Protein AF-A0A929Y1A7-F1 (afdb_monomer)

Solvent-accessible surface area (backbone atoms only — not comparable to full-atom values): 7509 Å² total; per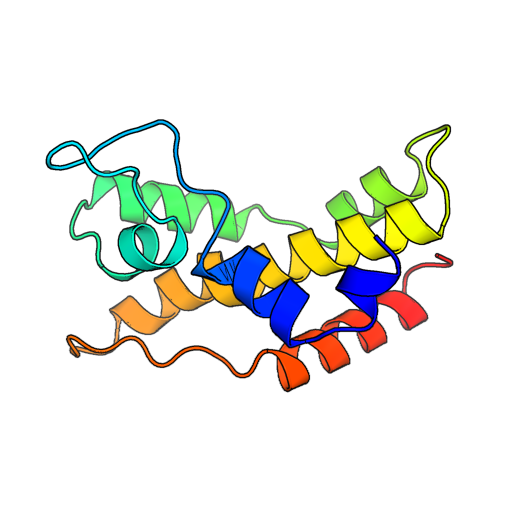-residue (Å²): 100,70,71,40,78,76,26,69,68,54,46,50,41,53,63,73,71,34,81,52,46,92,57,60,58,96,90,37,62,37,46,58,43,63,46,60,50,66,60,81,53,64,68,59,53,53,49,51,53,63,49,59,81,65,68,52,67,68,62,51,48,51,54,49,73,69,42,80,96,61,51,54,68,50,38,41,47,50,50,52,54,52,52,47,44,46,52,67,34,54,48,42,26,57,60,56,68,78,53,95,60,101,66,83,81,75,73,64,62,66,66,52,48,56,51,51,53,50,55,34,66,76,76,42,97,88

Foldseek 3Di:
DVVCLVDPVSLCCPQFVDDFAPDDDPNHTHTQQCCLQPPPPPVSLVVLVVVLVVDDLLVVLVCLQPPPPDDPVRSVVVSLSVQCCSVQGRVLSNVNVVPPDPDRDGPDSVVSSVVSVVVCVVRHPD

Radius of gyration: 15.52 Å; Cα contacts (8 Å, |Δi|>4): 112; chains: 1; bounding box: 34×31×45 Å

Mean predicted aligned error: 3.96 Å

pLDDT: mean 92.28, std 9.68, range [46.94, 98.19]

Structure (mmCIF, N/CA/C/O backbone):
data_AF-A0A929Y1A7-F1
#
_entry.id   AF-A0A929Y1A7-F1
#
loop_
_atom_site.group_PDB
_atom_site.id
_atom_site.type_symbol
_atom_site.label_atom_id
_atom_site.label_alt_id
_atom_site.label_comp_id
_atom_site.label_asym_id
_atom_site.label_entity_id
_atom_site.label_seq_id
_atom_site.pdbx_PDB_ins_code
_atom_site.Cartn_x
_atom_site.Cartn_y
_atom_site.Cartn_z
_atom_site.occupancy
_atom_site.B_iso_or_equiv
_atom_site.auth_seq_id
_atom_site.auth_comp_id
_atom_site.auth_asym_id
_atom_site.auth_atom_id
_atom_site.pdbx_PDB_model_num
ATOM 1 N N . MET A 1 1 ? 7.144 9.020 -10.684 1.00 91.94 1 MET A N 1
ATOM 2 C CA . MET A 1 1 ? 7.207 7.659 -10.092 1.00 91.94 1 MET A CA 1
ATOM 3 C C . MET A 1 1 ? 8.556 7.360 -9.444 1.00 91.94 1 MET A C 1
ATOM 5 O O . MET A 1 1 ? 8.545 6.989 -8.282 1.00 91.94 1 MET A O 1
ATOM 9 N N . LYS A 1 2 ? 9.700 7.597 -10.111 1.00 95.75 2 LYS A N 1
ATOM 10 C CA . LYS A 1 2 ? 11.045 7.399 -9.521 1.00 95.75 2 LYS A CA 1
ATOM 11 C C . LYS A 1 2 ? 11.232 8.090 -8.165 1.00 95.75 2 LYS A C 1
ATOM 13 O O . LYS A 1 2 ? 11.565 7.418 -7.205 1.00 95.75 2 LYS A O 1
ATOM 18 N N . GLN A 1 3 ? 10.920 9.387 -8.086 1.00 94.94 3 GLN A N 1
ATOM 19 C CA . GLN A 1 3 ? 10.997 10.169 -6.841 1.00 94.94 3 GLN A CA 1
ATOM 20 C C . GLN A 1 3 ? 10.160 9.579 -5.699 1.00 94.94 3 GLN A C 1
ATOM 22 O O . GLN A 1 3 ? 10.563 9.645 -4.545 1.00 94.94 3 GLN A O 1
ATOM 27 N N . VAL A 1 4 ? 9.004 8.991 -6.026 1.00 94.56 4 VAL A N 1
ATOM 28 C CA . VAL A 1 4 ? 8.124 8.363 -5.034 1.00 94.56 4 VAL A CA 1
ATOM 29 C C . VAL A 1 4 ? 8.748 7.069 -4.530 1.00 94.56 4 VAL A C 1
ATOM 31 O O . VAL A 1 4 ? 8.845 6.871 -3.331 1.00 94.56 4 VAL A O 1
ATOM 34 N N . LEU A 1 5 ? 9.227 6.215 -5.437 1.00 95.12 5 LEU A N 1
ATOM 35 C CA . LEU A 1 5 ? 9.891 4.961 -5.074 1.00 95.12 5 LEU A CA 1
ATOM 36 C C . LEU A 1 5 ? 11.185 5.173 -4.275 1.00 95.12 5 LEU A C 1
ATOM 38 O O . LEU A 1 5 ? 11.568 4.300 -3.509 1.00 95.12 5 LEU A O 1
ATOM 42 N N . SER A 1 6 ? 11.858 6.312 -4.446 1.00 94.38 6 SER A N 1
ATOM 43 C CA . SER A 1 6 ? 13.075 6.655 -3.704 1.00 94.38 6 SER A CA 1
ATOM 44 C C . SER A 1 6 ? 12.821 7.412 -2.396 1.00 94.38 6 SER A C 1
ATOM 46 O O . SER A 1 6 ? 13.783 7.780 -1.730 1.00 94.38 6 SER A O 1
ATOM 48 N N . SER A 1 7 ? 11.565 7.707 -2.046 1.00 96.69 7 SER A N 1
ATOM 49 C CA . SER A 1 7 ? 11.220 8.516 -0.875 1.00 96.69 7 SER A CA 1
ATOM 50 C C . SER A 1 7 ? 10.155 7.826 -0.034 1.00 96.69 7 SER A C 1
ATOM 52 O O . SER A 1 7 ? 8.979 7.774 -0.391 1.00 96.69 7 SER A O 1
ATOM 54 N N . GLU A 1 8 ? 10.573 7.349 1.135 1.00 94.81 8 GLU A N 1
ATOM 55 C CA . GLU A 1 8 ? 9.689 6.753 2.137 1.00 94.81 8 GLU A CA 1
ATOM 56 C C . GLU A 1 8 ? 8.554 7.711 2.519 1.00 94.81 8 GLU A C 1
ATOM 58 O O . GLU A 1 8 ? 7.389 7.331 2.463 1.00 94.81 8 GLU A O 1
ATOM 63 N N . LYS A 1 9 ? 8.864 8.995 2.732 1.00 95.75 9 LYS A N 1
ATOM 64 C CA . LYS A 1 9 ? 7.869 10.042 3.006 1.00 95.75 9 LYS A CA 1
ATOM 65 C C . LYS A 1 9 ? 6.826 10.187 1.891 1.00 95.75 9 LYS A C 1
ATOM 67 O O . LYS A 1 9 ? 5.643 10.392 2.159 1.00 95.75 9 LYS A O 1
ATOM 72 N N . GLU A 1 10 ? 7.235 10.084 0.626 1.00 97.31 10 GLU A N 1
ATOM 73 C CA . GLU A 1 10 ? 6.302 10.161 -0.507 1.00 97.31 10 GLU A CA 1
ATOM 74 C C . GLU A 1 10 ? 5.393 8.928 -0.606 1.00 97.31 10 GLU A C 1
ATOM 76 O O . GLU A 1 10 ? 4.249 9.045 -1.064 1.00 97.31 10 GLU A O 1
ATOM 81 N N . LEU A 1 11 ? 5.882 7.758 -0.188 1.00 96.94 11 LEU A N 1
ATOM 82 C CA . LEU A 1 11 ? 5.080 6.542 -0.066 1.00 96.94 11 LEU A CA 1
ATOM 83 C C . LEU A 1 11 ? 4.125 6.632 1.128 1.00 96.94 11 LEU A C 1
ATOM 85 O O . LEU A 1 11 ? 2.935 6.383 0.952 1.00 96.94 11 LEU A O 1
ATOM 89 N N . GLU A 1 12 ? 4.595 7.076 2.296 1.00 95.88 12 GLU A N 1
ATOM 90 C CA . GLU A 1 12 ? 3.767 7.287 3.491 1.00 95.88 12 GLU A CA 1
ATOM 91 C C . GLU A 1 12 ? 2.612 8.251 3.215 1.00 95.88 12 GLU A C 1
ATOM 93 O O . GLU A 1 12 ? 1.456 7.945 3.514 1.00 95.88 12 GLU A O 1
ATOM 98 N N . ASN A 1 13 ? 2.893 9.383 2.563 1.00 96.50 13 ASN A N 1
ATOM 99 C CA . ASN A 1 13 ? 1.862 10.334 2.154 1.00 96.50 13 ASN A CA 1
ATOM 100 C C . ASN A 1 13 ? 0.800 9.672 1.259 1.00 96.50 13 ASN A C 1
ATOM 102 O O . ASN A 1 13 ? -0.391 9.948 1.407 1.00 96.50 13 ASN A O 1
ATOM 106 N N . ARG A 1 14 ? 1.208 8.758 0.370 1.00 96.00 14 ARG A N 1
ATOM 107 C CA . ARG A 1 14 ? 0.301 8.030 -0.535 1.00 96.00 14 ARG A CA 1
ATOM 108 C C . ARG A 1 14 ? -0.507 6.912 0.129 1.00 96.00 14 ARG A C 1
ATOM 110 O O . ARG A 1 14 ? -1.468 6.418 -0.474 1.00 96.00 14 ARG A O 1
ATOM 117 N N . MET A 1 15 ? -0.088 6.472 1.314 1.00 95.75 15 MET A N 1
ATOM 118 C CA . MET A 1 15 ? -0.816 5.495 2.124 1.00 95.75 15 MET A CA 1
ATOM 119 C C . MET A 1 15 ? -1.788 6.185 3.081 1.00 95.75 15 MET A C 1
ATOM 121 O O . MET A 1 15 ? -2.921 5.734 3.231 1.00 95.75 15 MET A O 1
ATOM 125 N N . TYR A 1 16 ? -1.361 7.288 3.702 1.00 95.31 16 TYR A N 1
ATOM 126 C CA . TYR A 1 16 ? -2.044 7.839 4.873 1.00 95.31 16 TYR A CA 1
ATOM 127 C C . TYR A 1 16 ? -2.610 9.250 4.693 1.00 95.31 16 TYR A C 1
ATOM 129 O O . TYR A 1 16 ? -3.462 9.644 5.482 1.00 95.31 16 TYR A O 1
ATOM 137 N N . VAL A 1 17 ? -2.180 10.016 3.686 1.00 94.88 17 VAL A N 1
ATOM 138 C CA . VAL A 1 17 ? -2.624 11.411 3.484 1.00 94.88 17 VAL A CA 1
ATOM 139 C C . VAL A 1 17 ? -3.525 11.542 2.255 1.00 94.88 17 VAL A C 1
ATOM 141 O O . VAL A 1 17 ? -4.577 12.181 2.324 1.00 94.88 17 VAL A O 1
ATOM 144 N N . PHE A 1 18 ? -3.140 10.932 1.132 1.00 95.69 18 PHE A N 1
ATOM 145 C CA . PHE A 1 18 ? -3.907 10.940 -0.115 1.00 95.69 18 PHE A CA 1
ATOM 146 C C . PHE A 1 18 ? -3.668 9.656 -0.928 1.00 95.69 18 PHE A C 1
ATOM 148 O O . PHE A 1 18 ? -2.622 9.042 -0.784 1.00 95.69 18 PHE A O 1
ATOM 155 N N . PRO A 1 19 ? -4.564 9.248 -1.843 1.00 96.19 19 PRO A N 1
ATOM 156 C CA . PRO A 1 19 ? -5.857 9.843 -2.151 1.00 96.19 19 PRO A CA 1
ATOM 157 C C . PRO A 1 19 ? -6.872 9.610 -1.029 1.00 96.19 19 PRO A C 1
ATOM 159 O O . PRO A 1 19 ? -6.799 8.625 -0.305 1.00 96.19 19 PRO A O 1
ATOM 162 N N . ASN A 1 20 ? -7.851 10.505 -0.943 1.00 96.19 20 ASN A N 1
ATOM 163 C CA . ASN A 1 20 ? -9.039 10.328 -0.110 1.00 96.19 20 ASN A CA 1
ATOM 164 C C . ASN A 1 20 ? -10.225 9.934 -0.997 1.00 96.19 20 ASN A C 1
ATOM 166 O O . ASN A 1 20 ? -10.221 10.210 -2.202 1.00 96.19 20 ASN A O 1
ATOM 170 N N . ALA A 1 21 ? -11.241 9.306 -0.413 1.00 94.56 21 ALA A N 1
ATOM 171 C CA . ALA A 1 21 ? -12.460 8.970 -1.128 1.00 94.56 21 ALA A CA 1
ATOM 172 C C . ALA A 1 21 ? -13.161 10.236 -1.647 1.00 94.56 21 ALA A C 1
ATOM 174 O O . ALA A 1 21 ? -13.072 11.318 -1.060 1.00 94.56 21 ALA A O 1
ATOM 175 N N . ALA A 1 22 ? -13.895 10.095 -2.752 1.00 93.81 22 ALA A N 1
ATOM 176 C CA . ALA A 1 22 ? -14.800 11.147 -3.215 1.00 93.81 22 ALA A CA 1
ATOM 177 C C . ALA A 1 22 ? -15.988 11.337 -2.250 1.00 93.81 22 ALA A C 1
ATOM 179 O O . ALA A 1 22 ? -16.530 12.437 -2.149 1.00 93.81 22 ALA A O 1
ATOM 180 N N . ILE A 1 23 ? -16.348 10.274 -1.521 1.00 92.62 23 ILE A N 1
ATOM 181 C CA . ILE A 1 23 ? -17.377 10.270 -0.480 1.00 92.62 23 ILE A CA 1
ATOM 182 C C . ILE A 1 23 ? -16.926 11.153 0.686 1.00 92.62 23 ILE A C 1
ATOM 184 O O . ILE A 1 23 ? -15.752 11.148 1.077 1.00 92.62 23 ILE A O 1
ATOM 188 N N . LYS A 1 24 ? -17.877 11.905 1.241 1.00 92.06 24 LYS A N 1
ATOM 189 C CA . LYS A 1 24 ? -17.657 12.790 2.379 1.00 92.06 24 LYS A CA 1
ATOM 190 C C . LYS A 1 24 ? -18.449 12.338 3.598 1.00 92.06 24 LYS A C 1
ATOM 192 O O . LYS A 1 24 ? -19.581 11.886 3.468 1.00 92.06 24 LYS A O 1
ATOM 197 N N . GLU A 1 25 ? -17.875 12.575 4.767 1.00 87.75 25 GLU A N 1
ATOM 198 C CA . GLU A 1 25 ? -18.538 12.504 6.067 1.00 87.75 25 GLU A CA 1
ATOM 199 C C . GLU A 1 25 ? -18.318 13.853 6.764 1.00 87.75 25 GLU A C 1
ATOM 201 O O . GLU A 1 25 ? -17.198 14.366 6.782 1.00 87.75 25 GLU A O 1
ATOM 206 N N . GLY A 1 26 ? -19.388 14.510 7.226 1.00 88.75 26 GLY A N 1
ATOM 207 C CA . GLY A 1 26 ? -19.281 15.857 7.811 1.00 88.75 26 GLY A CA 1
ATOM 208 C C . GLY A 1 26 ? -18.633 16.893 6.876 1.00 88.75 26 GLY A C 1
ATOM 209 O O . GLY A 1 26 ? -17.843 17.723 7.311 1.00 88.75 26 GLY A O 1
ATOM 210 N N . ASN A 1 27 ? -18.911 16.809 5.567 1.00 90.56 27 ASN A N 1
ATOM 211 C CA . ASN A 1 27 ? -18.318 17.634 4.500 1.00 90.56 27 ASN A CA 1
ATOM 212 C C . ASN A 1 27 ? -16.788 17.483 4.298 1.00 90.56 27 ASN A C 1
ATOM 214 O O . ASN A 1 27 ? -16.208 18.157 3.442 1.00 90.56 27 ASN A O 1
ATOM 218 N N . LYS A 1 28 ? -16.135 16.543 4.992 1.00 91.94 28 LYS A N 1
ATOM 219 C CA . LYS A 1 28 ? -14.722 16.187 4.804 1.00 91.94 28 LYS A CA 1
ATOM 220 C C . LYS A 1 28 ? -14.611 14.907 3.976 1.00 91.94 28 LYS A C 1
ATOM 222 O O . LYS A 1 28 ? -15.362 13.961 4.193 1.00 91.94 28 LYS A O 1
ATOM 227 N N . LYS A 1 29 ? -13.683 14.865 3.013 1.00 94.81 29 LYS A N 1
ATOM 228 C CA . LYS A 1 29 ? -13.396 13.634 2.252 1.00 94.81 29 LYS A CA 1
ATOM 229 C C . LYS A 1 29 ? -12.881 12.546 3.191 1.00 94.81 29 LYS A C 1
ATOM 231 O O . LYS A 1 29 ? -12.020 12.821 4.025 1.00 94.81 29 LYS A O 1
ATOM 236 N N . ILE A 1 30 ? -13.372 11.325 3.013 1.00 95.69 30 ILE A N 1
ATOM 237 C CA . ILE A 1 30 ? -12.996 10.189 3.857 1.00 95.69 30 ILE A CA 1
ATOM 238 C C . ILE A 1 30 ? -11.557 9.750 3.548 1.00 95.69 30 ILE A C 1
ATOM 240 O O . ILE A 1 30 ? -11.218 9.482 2.394 1.00 95.69 30 ILE A O 1
ATOM 244 N N . ASN A 1 31 ? -10.718 9.641 4.579 1.00 95.88 31 ASN A N 1
ATOM 245 C CA . ASN A 1 31 ? -9.404 9.012 4.474 1.00 95.88 31 ASN A CA 1
ATOM 246 C C . ASN A 1 31 ? -9.544 7.486 4.544 1.00 95.88 31 ASN A C 1
ATOM 248 O O . ASN A 1 31 ? -10.165 6.966 5.470 1.00 95.88 31 ASN A O 1
ATOM 252 N N . TYR A 1 32 ? 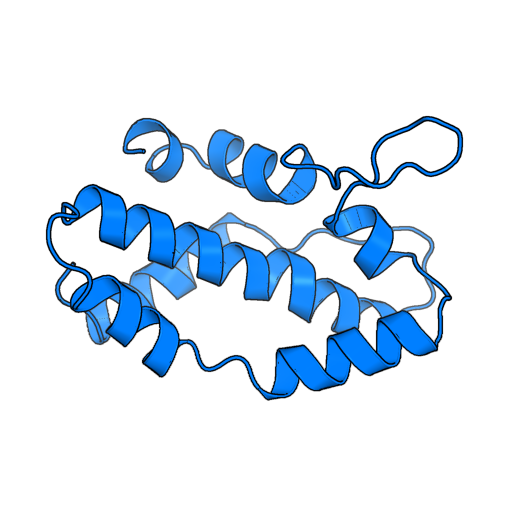-8.980 6.762 3.571 1.00 95.62 32 TYR A N 1
ATOM 253 C CA . TYR A 1 32 ? -9.177 5.312 3.473 1.00 95.62 32 TYR A CA 1
ATOM 254 C C . TYR A 1 32 ? -8.622 4.547 4.676 1.00 95.62 32 TYR A C 1
ATOM 256 O O . TYR A 1 32 ? -9.309 3.669 5.190 1.00 95.62 32 TYR A O 1
ATOM 264 N N . PHE A 1 33 ? -7.408 4.875 5.124 1.00 94.19 33 PHE A N 1
ATOM 265 C CA . PHE A 1 33 ? -6.770 4.184 6.244 1.00 94.19 33 PHE A CA 1
ATOM 266 C C . PHE A 1 33 ? -7.531 4.410 7.548 1.00 94.19 33 PHE A C 1
ATOM 268 O O . PHE A 1 33 ? -7.889 3.448 8.226 1.00 94.19 33 PHE A O 1
ATOM 275 N N . GLU A 1 34 ? -7.829 5.670 7.865 1.00 92.50 34 GLU A N 1
ATOM 276 C CA . GLU A 1 34 ? -8.560 6.041 9.076 1.00 92.50 34 GLU A CA 1
ATOM 277 C C . GLU A 1 34 ? -9.951 5.396 9.100 1.00 92.50 34 GLU A C 1
ATOM 279 O O . GLU A 1 34 ? -10.311 4.718 10.060 1.00 92.50 34 GLU A O 1
ATOM 284 N N . PHE A 1 35 ? -10.709 5.519 8.008 1.00 94.06 35 PHE A N 1
ATOM 285 C CA . PHE A 1 35 ? -12.062 4.977 7.933 1.00 94.06 35 PHE A CA 1
ATOM 286 C C . PHE A 1 35 ? -12.090 3.456 8.015 1.00 94.06 35 PHE A C 1
ATOM 288 O O . PHE A 1 35 ? -12.845 2.902 8.813 1.00 94.06 35 PHE A O 1
ATOM 295 N N . LEU A 1 36 ? -11.277 2.765 7.210 1.00 94.44 36 LEU A N 1
ATOM 296 C CA . LEU A 1 36 ? -11.265 1.303 7.212 1.00 94.44 36 LEU A CA 1
ATOM 297 C C . LEU A 1 36 ? -10.766 0.742 8.535 1.00 94.44 36 LEU A C 1
ATOM 299 O O . LEU A 1 36 ? -11.200 -0.344 8.898 1.00 94.44 36 LEU A O 1
ATOM 303 N N . SER A 1 37 ? -9.925 1.461 9.271 1.00 91.94 37 SER A N 1
ATOM 304 C CA . SER A 1 37 ? -9.437 1.006 10.572 1.00 91.94 37 SER A CA 1
ATOM 305 C C . SER A 1 37 ? -10.415 1.314 11.715 1.00 91.94 37 SER A C 1
ATOM 307 O O . SER A 1 37 ? -10.571 0.499 12.619 1.00 91.94 37 SER A O 1
ATOM 309 N N . LEU A 1 38 ? -11.129 2.447 11.671 1.00 91.25 38 LEU A N 1
ATOM 310 C CA . LEU A 1 38 ? -12.010 2.897 12.763 1.00 91.25 38 LEU A CA 1
ATOM 311 C C . LEU A 1 38 ? -13.492 2.552 12.574 1.00 91.25 38 LEU A C 1
ATOM 313 O O . LEU A 1 38 ? -14.266 2.611 13.534 1.00 91.25 38 LEU A O 1
ATOM 317 N N . THR A 1 39 ? -13.928 2.210 11.358 1.00 91.38 39 THR A N 1
ATOM 318 C CA . THR A 1 39 ? -15.357 2.014 11.085 1.00 91.38 39 THR A CA 1
ATOM 319 C C . THR A 1 39 ? -15.949 0.885 11.927 1.00 91.38 39 THR A C 1
ATOM 321 O O . THR A 1 39 ? -15.395 -0.215 12.012 1.00 91.38 39 THR A O 1
ATOM 324 N N . LYS A 1 40 ? -17.120 1.151 12.517 1.00 91.50 40 LYS A N 1
ATOM 325 C CA . LYS A 1 40 ? -17.966 0.169 13.218 1.00 91.50 40 LYS A CA 1
ATOM 326 C C . LYS A 1 40 ? -19.044 -0.428 12.307 1.00 91.50 40 LYS A C 1
ATOM 328 O O . LYS A 1 40 ? -19.856 -1.237 12.756 1.00 91.50 40 LYS A O 1
ATOM 333 N N . ASN A 1 41 ? -19.077 -0.028 11.033 1.00 93.44 41 ASN A N 1
ATOM 334 C CA . ASN A 1 41 ? -20.056 -0.520 10.073 1.00 93.44 41 ASN A CA 1
ATOM 335 C C . ASN A 1 41 ? -19.787 -2.001 9.764 1.00 93.44 41 ASN A C 1
ATOM 337 O O . ASN A 1 41 ? -18.888 -2.338 8.996 1.00 93.44 41 ASN A O 1
ATOM 341 N N . ARG A 1 42 ? -20.603 -2.890 10.341 1.00 95.00 42 ARG A N 1
ATOM 342 C CA . ARG A 1 42 ? -20.458 -4.349 10.206 1.00 95.00 42 ARG A CA 1
ATOM 343 C C . ARG A 1 42 ? -20.508 -4.829 8.755 1.00 95.00 42 ARG A C 1
ATOM 345 O O . ARG A 1 42 ? -19.798 -5.770 8.415 1.00 95.00 42 ARG A O 1
ATOM 352 N N . VAL A 1 43 ? -21.290 -4.171 7.898 1.00 97.25 43 VAL A N 1
ATOM 353 C CA . VAL A 1 43 ? -21.374 -4.505 6.467 1.00 97.25 43 VAL A CA 1
ATOM 354 C C . VAL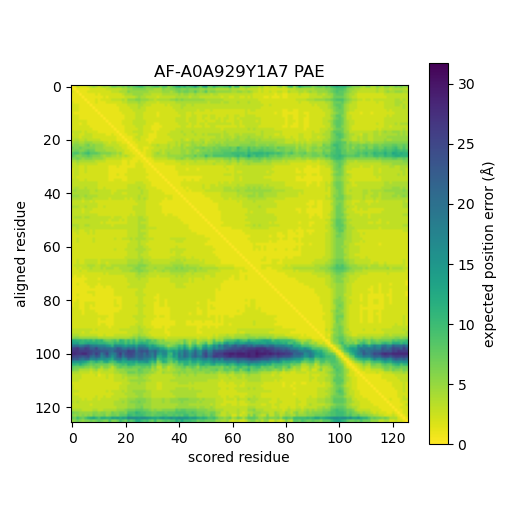 A 1 43 ? -20.060 -4.166 5.764 1.00 97.25 43 VAL A C 1
ATOM 356 O O . VAL A 1 43 ? -19.548 -4.980 4.998 1.00 97.25 43 VAL A O 1
ATOM 359 N N . CYS A 1 44 ? -19.474 -3.005 6.069 1.00 95.81 44 CYS A N 1
ATOM 360 C CA . CYS A 1 44 ? -18.168 -2.609 5.542 1.00 95.81 44 CYS A CA 1
ATOM 361 C C . CYS A 1 44 ? -17.063 -3.574 5.997 1.00 95.81 44 CYS A C 1
ATOM 363 O O . CYS A 1 44 ? -16.284 -4.038 5.171 1.00 95.81 44 CYS A O 1
ATOM 365 N N . ILE A 1 45 ? -17.053 -3.953 7.278 1.00 95.50 45 ILE A N 1
ATOM 366 C CA . ILE A 1 45 ? -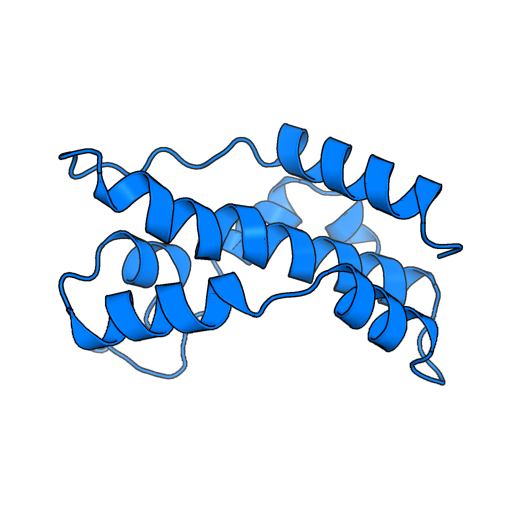16.085 -4.909 7.840 1.00 95.50 45 ILE A CA 1
ATOM 367 C C . ILE A 1 45 ? -16.200 -6.277 7.157 1.00 95.50 45 ILE A C 1
ATOM 369 O O . ILE A 1 45 ? -15.199 -6.852 6.732 1.00 95.50 45 ILE A O 1
ATOM 373 N N . ALA A 1 46 ? -17.422 -6.793 7.006 1.00 96.69 46 ALA A N 1
ATOM 374 C CA . ALA A 1 46 ? -17.659 -8.068 6.336 1.00 96.69 46 ALA A CA 1
ATOM 375 C C . ALA A 1 46 ? -17.248 -8.025 4.854 1.00 96.69 46 ALA A C 1
ATOM 377 O O . ALA A 1 46 ? -16.708 -9.000 4.328 1.00 96.69 46 ALA A O 1
ATOM 378 N N . ALA A 1 47 ? -17.477 -6.896 4.176 1.00 97.81 47 ALA A N 1
ATOM 379 C CA . ALA A 1 47 ? -17.022 -6.692 2.806 1.00 97.81 47 ALA A CA 1
ATOM 380 C C . ALA A 1 47 ? -15.491 -6.637 2.713 1.00 97.81 47 ALA A C 1
ATOM 382 O O . ALA A 1 47 ? -14.928 -7.284 1.834 1.00 97.81 47 ALA A O 1
ATOM 383 N N . LEU A 1 48 ? -14.827 -5.929 3.632 1.00 96.50 48 LEU A N 1
ATOM 384 C CA . LEU A 1 48 ? -13.370 -5.831 3.691 1.00 96.50 48 LEU A CA 1
ATOM 385 C C . LEU A 1 48 ? -12.734 -7.218 3.840 1.00 96.50 48 LEU A C 1
ATOM 387 O O . LEU A 1 48 ? -11.899 -7.582 3.015 1.00 96.50 48 LEU A O 1
ATOM 391 N N . LYS A 1 49 ? -13.207 -8.023 4.804 1.00 96.00 49 LYS A N 1
ATOM 392 C CA . LYS A 1 49 ? -12.750 -9.409 4.994 1.00 96.00 49 LYS A CA 1
ATOM 393 C C . LYS A 1 49 ? -12.897 -10.232 3.711 1.00 96.00 49 LYS A C 1
ATOM 395 O O . LYS A 1 49 ? -11.926 -10.788 3.214 1.00 96.00 49 LYS A O 1
ATOM 400 N N . ARG A 1 50 ? -14.099 -10.228 3.121 1.00 97.69 50 ARG A N 1
ATOM 401 C CA . ARG A 1 50 ? -14.396 -10.982 1.892 1.00 97.69 50 ARG A CA 1
ATOM 402 C C . ARG A 1 50 ? -13.477 -10.610 0.727 1.00 97.69 50 ARG A C 1
ATOM 404 O O . ARG A 1 50 ? -13.202 -11.465 -0.109 1.00 97.69 50 ARG A O 1
ATOM 411 N N . ILE A 1 51 ? -13.084 -9.341 0.616 1.00 96.56 51 ILE A N 1
ATOM 412 C CA . ILE A 1 51 ? -12.203 -8.883 -0.460 1.00 96.56 51 ILE A CA 1
ATOM 413 C C . ILE A 1 51 ? -10.753 -9.254 -0.172 1.00 96.56 51 ILE A C 1
ATOM 415 O O . ILE A 1 51 ? -10.121 -9.788 -1.075 1.00 96.56 51 ILE A O 1
ATOM 419 N N . ILE A 1 52 ? -10.249 -9.038 1.047 1.00 96.75 52 ILE A N 1
ATOM 420 C CA . ILE A 1 52 ? -8.866 -9.386 1.424 1.00 96.75 52 ILE A CA 1
ATOM 421 C C . ILE A 1 52 ? -8.576 -10.861 1.147 1.00 96.75 52 ILE A C 1
ATOM 423 O O . ILE A 1 52 ? -7.572 -11.158 0.504 1.00 96.75 52 ILE A O 1
ATOM 427 N N . ASP A 1 53 ? -9.502 -11.753 1.507 1.00 96.56 53 ASP A N 1
ATOM 428 C CA . ASP A 1 53 ? -9.380 -13.203 1.288 1.00 96.56 53 ASP A CA 1
ATOM 429 C C . ASP A 1 53 ? -9.278 -13.594 -0.204 1.00 96.56 53 ASP A C 1
ATOM 431 O O . ASP A 1 53 ? -8.926 -14.723 -0.537 1.00 96.56 53 ASP A O 1
ATOM 435 N N . ARG A 1 54 ? -9.597 -12.676 -1.126 1.00 97.88 54 ARG A N 1
ATOM 436 C CA . ARG A 1 54 ? -9.542 -12.884 -2.582 1.00 97.88 54 ARG A CA 1
ATOM 437 C C . ARG A 1 54 ? -8.372 -12.161 -3.250 1.00 97.88 54 ARG A C 1
ATOM 439 O O . ARG A 1 54 ? -8.213 -12.289 -4.464 1.00 97.88 54 ARG A O 1
ATOM 446 N N . ILE A 1 55 ? -7.591 -11.371 -2.508 1.00 98.00 55 ILE A N 1
ATOM 447 C CA . ILE A 1 55 ? -6.457 -10.641 -3.078 1.00 98.00 55 ILE A CA 1
ATOM 448 C C . ILE A 1 55 ? -5.297 -11.609 -3.296 1.00 98.00 55 ILE A C 1
ATOM 450 O O . ILE A 1 55 ? -4.626 -12.031 -2.358 1.00 98.00 55 ILE A O 1
ATOM 454 N N . ASP A 1 56 ? -5.020 -11.883 -4.564 1.00 97.56 56 ASP A N 1
ATOM 455 C CA . ASP A 1 56 ? -3.884 -12.677 -5.013 1.00 97.56 56 ASP A CA 1
ATOM 456 C C . ASP A 1 56 ? -2.822 -11.749 -5.622 1.00 97.56 56 ASP A C 1
ATOM 458 O O . ASP A 1 56 ? -2.972 -11.242 -6.739 1.00 97.56 56 ASP A O 1
ATOM 462 N N . MET A 1 57 ? -1.741 -11.507 -4.872 1.00 96.31 57 MET A N 1
ATOM 463 C CA . MET A 1 57 ? -0.638 -10.654 -5.331 1.00 96.31 57 MET A CA 1
ATOM 464 C C . MET A 1 57 ? 0.161 -11.277 -6.479 1.00 96.31 57 MET A C 1
ATOM 466 O O . MET A 1 57 ? 0.758 -10.535 -7.259 1.00 96.31 57 MET A O 1
ATOM 470 N N . GLY A 1 58 ? 0.126 -12.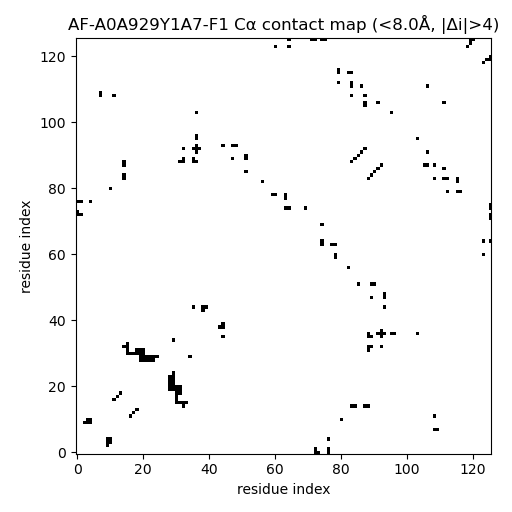605 -6.633 1.00 96.56 58 GLY A N 1
ATOM 471 C CA . GLY A 1 58 ? 0.700 -13.300 -7.781 1.00 96.56 58 GLY A CA 1
ATOM 472 C C . GLY A 1 58 ? -0.026 -12.918 -9.069 1.00 96.56 58 GLY A C 1
ATOM 473 O O . GLY A 1 58 ? 0.584 -12.452 -10.029 1.00 96.56 58 GLY A O 1
ATOM 474 N N . LYS A 1 59 ? -1.360 -13.011 -9.064 1.00 97.50 59 LYS A N 1
ATOM 475 C CA . LYS A 1 59 ? -2.188 -12.602 -10.213 1.00 97.50 59 LYS A CA 1
ATOM 476 C C . LYS A 1 59 ? -2.098 -11.105 -10.498 1.00 97.50 59 LYS A C 1
ATOM 478 O O . LYS A 1 59 ? -2.022 -10.715 -11.659 1.00 97.50 59 LYS A O 1
ATOM 483 N N . ILE A 1 60 ? -2.071 -10.265 -9.462 1.00 97.75 60 ILE A N 1
ATOM 484 C CA . ILE A 1 60 ? -1.892 -8.814 -9.626 1.00 97.75 60 ILE A CA 1
ATOM 485 C C . ILE A 1 60 ? -0.525 -8.501 -10.245 1.00 97.75 60 ILE A C 1
ATOM 487 O O . ILE A 1 60 ? -0.460 -7.721 -11.192 1.00 97.75 60 ILE A O 1
ATOM 491 N N . GLY A 1 61 ? 0.552 -9.129 -9.763 1.00 97.06 61 GLY A N 1
ATOM 492 C CA . GLY A 1 61 ? 1.883 -8.991 -10.357 1.00 97.06 61 GLY A CA 1
ATOM 493 C C . GLY A 1 61 ? 1.901 -9.410 -11.828 1.00 97.06 61 GLY A C 1
ATOM 494 O O . GLY A 1 61 ? 2.412 -8.666 -12.661 1.00 97.06 61 GLY A O 1
ATOM 495 N N . SER A 1 62 ? 1.219 -10.509 -12.170 1.00 97.50 62 SER A N 1
ATOM 496 C CA . SER A 1 62 ? 1.087 -10.974 -13.555 1.00 97.50 62 SER A CA 1
ATOM 497 C C . SER A 1 62 ? 0.359 -9.963 -14.442 1.00 97.50 62 SER A C 1
ATOM 499 O O . SER A 1 62 ? 0.779 -9.748 -15.577 1.00 97.50 62 SER A O 1
ATOM 501 N N . ILE A 1 63 ? -0.711 -9.325 -13.952 1.00 98.19 63 ILE A N 1
ATOM 502 C CA . ILE A 1 63 ? -1.413 -8.261 -14.691 1.00 98.19 63 ILE A CA 1
ATOM 503 C C . ILE A 1 63 ? -0.459 -7.095 -14.964 1.00 98.19 63 ILE A C 1
ATOM 505 O O . ILE A 1 63 ? -0.409 -6.592 -16.084 1.00 98.19 63 ILE A O 1
ATOM 509 N N . ILE A 1 64 ? 0.315 -6.676 -13.960 1.00 97.81 64 ILE A N 1
ATOM 510 C CA . ILE A 1 64 ? 1.269 -5.568 -14.088 1.00 97.81 64 ILE A CA 1
ATOM 511 C C . ILE A 1 64 ? 2.375 -5.909 -15.092 1.00 97.81 64 ILE A C 1
ATOM 513 O O . ILE A 1 64 ? 2.679 -5.092 -15.957 1.00 97.81 64 ILE A O 1
ATOM 517 N N . GLU A 1 65 ? 2.953 -7.108 -15.010 1.00 96.75 65 GLU A N 1
ATOM 518 C CA . GLU A 1 65 ? 4.035 -7.542 -15.899 1.00 96.75 65 GLU A CA 1
ATOM 519 C C . GLU A 1 65 ? 3.615 -7.529 -17.372 1.00 96.75 65 GLU A C 1
ATOM 521 O O . GLU A 1 65 ? 4.359 -7.030 -18.220 1.00 96.75 65 GLU A O 1
ATOM 526 N N . HIS A 1 66 ? 2.406 -8.028 -17.650 1.00 96.94 66 HIS A N 1
ATOM 527 C CA . HIS A 1 66 ? 1.882 -8.223 -19.002 1.00 96.94 66 HIS A CA 1
ATOM 528 C C . HIS A 1 66 ? 1.052 -7.038 -19.520 1.00 96.94 66 HIS A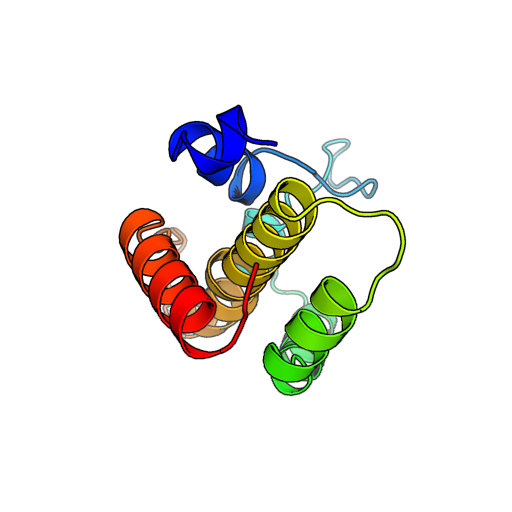 C 1
ATOM 530 O O . HIS A 1 66 ? 0.520 -7.103 -20.628 1.00 96.94 66 HIS A O 1
ATOM 536 N N . THR A 1 67 ? 0.929 -5.947 -18.755 1.00 98.19 67 THR A N 1
ATOM 537 C CA . THR A 1 67 ? 0.264 -4.731 -19.240 1.00 98.19 67 THR A CA 1
ATOM 538 C C . THR A 1 67 ? 1.132 -4.085 -20.326 1.00 98.19 67 THR A C 1
ATOM 540 O O . THR A 1 67 ? 2.281 -3.722 -20.053 1.00 98.19 67 THR A O 1
ATOM 543 N N . PRO A 1 68 ? 0.623 -3.913 -21.558 1.00 97.62 68 PRO A N 1
ATOM 544 C CA . PRO A 1 68 ? 1.417 -3.350 -22.638 1.00 97.62 68 PRO A CA 1
ATOM 545 C C . PRO A 1 68 ? 1.672 -1.852 -22.421 1.00 97.62 68 PRO A C 1
ATOM 547 O O . PRO A 1 68 ? 0.910 -1.155 -21.750 1.00 97.62 68 PRO A O 1
ATOM 550 N N . TYR A 1 69 ? 2.749 -1.352 -23.029 1.00 97.44 69 TYR A N 1
ATOM 551 C CA . TYR A 1 69 ? 3.117 0.072 -23.093 1.00 97.44 69 TYR A CA 1
ATOM 552 C C . TYR A 1 69 ? 3.503 0.755 -21.769 1.00 97.44 69 TYR A C 1
ATOM 554 O O . TYR A 1 69 ? 3.841 1.939 -21.785 1.00 97.44 69 TYR A O 1
ATOM 562 N N . ILE A 1 70 ? 3.518 0.045 -20.634 1.00 97.56 70 ILE A N 1
ATOM 563 C CA . ILE A 1 70 ? 4.050 0.588 -19.377 1.00 97.56 70 ILE A CA 1
ATOM 564 C C . ILE A 1 70 ? 5.521 0.211 -19.188 1.00 97.56 70 ILE A C 1
ATOM 566 O O . ILE A 1 70 ? 5.939 -0.925 -19.399 1.00 97.56 70 ILE A O 1
ATOM 570 N N . SER A 1 71 ? 6.315 1.192 -18.772 1.00 97.62 71 SER A N 1
ATOM 571 C CA . SER A 1 71 ? 7.734 1.026 -18.460 1.00 97.62 71 SER A CA 1
ATOM 572 C C . SER A 1 71 ? 7.962 0.171 -17.212 1.00 97.62 71 SER A C 1
ATOM 574 O O . SER A 1 71 ? 7.122 0.112 -16.314 1.00 97.62 71 SER A O 1
ATOM 576 N N . GLU A 1 72 ? 9.163 -0.387 -17.081 1.00 96.56 72 GLU A N 1
ATOM 577 C CA . GLU A 1 72 ? 9.600 -1.103 -15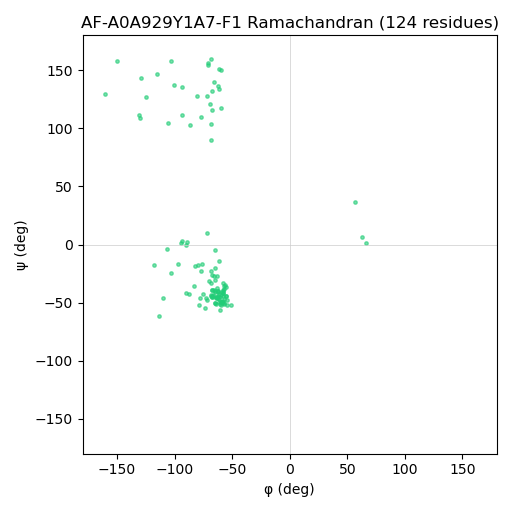.873 1.00 96.56 72 GLU A CA 1
ATOM 578 C C . GLU A 1 72 ? 9.476 -0.232 -14.610 1.00 96.56 72 GLU A C 1
ATOM 580 O O . GLU A 1 72 ? 9.037 -0.684 -13.555 1.00 96.56 72 GLU A O 1
ATOM 585 N N . LEU A 1 73 ? 9.753 1.075 -14.725 1.00 97.25 73 LEU A N 1
ATOM 586 C CA . LEU A 1 73 ? 9.548 2.026 -13.632 1.00 97.25 73 LEU A CA 1
ATOM 587 C C . LEU A 1 73 ? 8.071 2.123 -13.210 1.00 97.25 73 LEU A C 1
ATOM 589 O O . LEU A 1 73 ? 7.785 2.236 -12.016 1.00 97.25 73 LEU A O 1
ATOM 593 N N . GLN A 1 74 ? 7.143 2.100 -14.170 1.00 97.94 74 GLN A N 1
ATOM 594 C CA . GLN A 1 74 ? 5.705 2.080 -13.897 1.00 97.94 74 GLN A CA 1
ATOM 595 C C . GLN A 1 74 ? 5.284 0.757 -13.261 1.00 97.94 74 GLN A C 1
ATOM 597 O O . GLN A 1 74 ? 4.573 0.785 -12.260 1.00 97.94 74 GLN A O 1
ATOM 602 N N . LYS A 1 75 ? 5.765 -0.382 -13.772 1.00 98.00 75 LYS A N 1
ATOM 603 C CA . LYS A 1 75 ? 5.485 -1.707 -13.200 1.00 98.00 75 LYS A CA 1
ATOM 604 C C . LYS A 1 75 ? 5.919 -1.794 -11.740 1.00 98.00 75 LYS A C 1
ATOM 606 O O . LYS A 1 75 ? 5.097 -2.092 -10.874 1.00 98.00 75 LYS A O 1
ATOM 611 N N . ARG A 1 76 ? 7.166 -1.406 -11.446 1.00 97.38 76 ARG A N 1
ATOM 612 C CA . ARG A 1 76 ? 7.687 -1.301 -10.073 1.00 97.38 76 ARG A CA 1
ATOM 613 C C . ARG A 1 76 ? 6.812 -0.407 -9.209 1.00 97.38 76 ARG A C 1
ATOM 615 O O . ARG A 1 76 ? 6.432 -0.795 -8.113 1.00 97.38 76 ARG A O 1
ATOM 622 N N . PHE A 1 77 ? 6.457 0.775 -9.710 1.00 97.75 77 PHE A N 1
ATOM 623 C CA . PHE A 1 77 ? 5.604 1.705 -8.978 1.00 97.75 77 PHE A CA 1
ATOM 624 C C . PHE A 1 77 ? 4.238 1.102 -8.635 1.00 97.75 77 PHE A C 1
ATOM 626 O O . PHE A 1 77 ? 3.824 1.170 -7.478 1.00 97.75 77 PHE A O 1
ATOM 633 N N . TYR A 1 78 ? 3.548 0.503 -9.607 1.00 98.00 78 TYR A N 1
ATOM 634 C CA . TYR A 1 78 ? 2.238 -0.098 -9.378 1.00 98.00 78 TYR A CA 1
ATOM 635 C C . TYR A 1 78 ? 2.321 -1.274 -8.415 1.00 98.00 78 TYR A C 1
ATOM 637 O O . TYR A 1 78 ? 1.532 -1.324 -7.474 1.00 98.00 78 TYR A O 1
ATOM 645 N N . PHE A 1 79 ? 3.297 -2.165 -8.596 1.00 97.94 79 PHE A N 1
ATOM 646 C CA . PHE A 1 79 ? 3.478 -3.310 -7.713 1.00 97.94 79 PHE A CA 1
ATOM 647 C C . PHE A 1 79 ? 3.737 -2.855 -6.275 1.00 97.94 79 PHE A C 1
ATOM 649 O O . PHE A 1 79 ? 3.005 -3.243 -5.371 1.00 97.94 79 PHE A O 1
ATOM 656 N N . THR A 1 80 ? 4.696 -1.947 -6.063 1.00 97.62 80 THR A N 1
ATOM 657 C CA . THR A 1 80 ? 5.013 -1.420 -4.731 1.00 97.62 80 THR A CA 1
ATOM 658 C C . THR A 1 80 ? 3.805 -0.748 -4.079 1.00 97.62 80 THR A C 1
ATOM 660 O O . THR A 1 80 ? 3.471 -1.062 -2.940 1.00 97.62 80 THR A O 1
ATOM 663 N N . VAL A 1 81 ? 3.112 0.154 -4.782 1.00 97.75 81 VAL A N 1
ATOM 664 C CA . VAL A 1 81 ? 1.976 0.896 -4.207 1.00 97.75 81 VAL A CA 1
ATOM 665 C C . VAL A 1 81 ? 0.786 -0.020 -3.910 1.00 97.75 81 VAL A C 1
ATOM 667 O O . VAL A 1 81 ? 0.134 0.159 -2.882 1.00 97.75 81 VAL A O 1
ATOM 670 N N . LEU A 1 82 ? 0.486 -0.991 -4.776 1.00 98.12 82 LEU A N 1
ATOM 671 C CA . LEU A 1 82 ? -0.608 -1.941 -4.553 1.00 98.12 82 LEU A CA 1
ATOM 672 C C . LEU A 1 82 ? -0.305 -2.876 -3.380 1.00 98.12 82 LEU A C 1
ATOM 674 O O . LEU A 1 82 ? -1.159 -3.040 -2.508 1.00 98.12 82 LEU A O 1
ATOM 678 N N . SER A 1 83 ? 0.916 -3.410 -3.313 1.00 97.69 83 SER A N 1
ATOM 679 C CA . SER A 1 83 ? 1.373 -4.235 -2.195 1.00 97.69 83 SER A CA 1
ATOM 680 C C . SER A 1 83 ? 1.313 -3.470 -0.873 1.00 97.69 83 SER A C 1
ATOM 682 O O . SER A 1 83 ? 0.691 -3.934 0.078 1.00 97.69 83 SER A O 1
ATOM 684 N N . LEU A 1 84 ? 1.859 -2.248 -0.820 1.00 97.81 84 LEU A N 1
ATOM 685 C CA . LEU A 1 84 ? 1.795 -1.417 0.387 1.00 97.81 84 LEU A CA 1
ATOM 686 C C . LEU A 1 84 ? 0.349 -1.145 0.816 1.00 97.81 84 LEU A C 1
ATOM 688 O O . LEU A 1 84 ? 0.049 -1.234 1.999 1.00 97.81 84 LEU A O 1
ATOM 692 N N . ARG A 1 85 ? -0.578 -0.883 -0.114 1.00 97.69 85 ARG A N 1
ATOM 693 C CA . ARG A 1 85 ? -1.997 -0.691 0.237 1.00 97.69 85 ARG A CA 1
ATOM 694 C C . ARG A 1 85 ? -2.647 -1.955 0.786 1.00 97.69 85 ARG A C 1
ATOM 696 O O . ARG A 1 85 ? -3.429 -1.862 1.729 1.00 97.69 85 ARG A O 1
ATOM 703 N N . LYS A 1 86 ? -2.333 -3.126 0.230 1.00 97.12 86 LYS A N 1
ATOM 704 C CA . LYS A 1 86 ? -2.809 -4.402 0.777 1.00 97.12 86 LYS A CA 1
ATOM 705 C C . LYS A 1 86 ? -2.369 -4.550 2.234 1.00 97.12 86 LYS A C 1
ATOM 707 O O . LYS A 1 86 ? -3.214 -4.774 3.093 1.00 97.12 86 LYS A O 1
ATOM 712 N N . TYR A 1 87 ? -1.082 -4.355 2.508 1.00 95.62 87 TYR A N 1
ATOM 713 C CA . TYR A 1 87 ? -0.491 -4.632 3.817 1.00 95.62 87 TYR A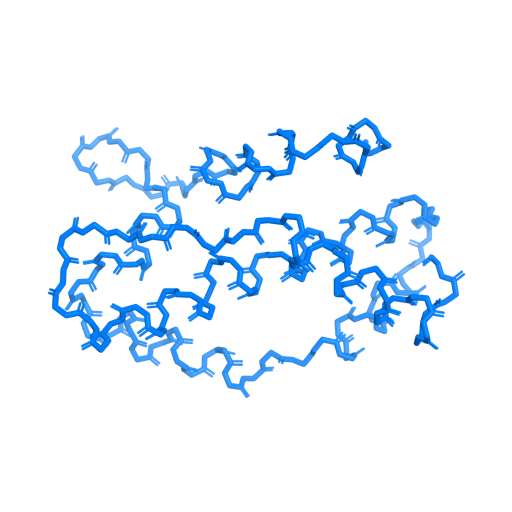 CA 1
ATOM 714 C C . TYR A 1 87 ? -0.764 -3.536 4.858 1.00 95.62 87 TYR A C 1
ATOM 716 O O . TYR A 1 87 ? -1.272 -3.816 5.941 1.00 95.62 87 TYR A O 1
ATOM 724 N N . LEU A 1 88 ? -0.480 -2.278 4.522 1.00 95.69 88 LEU A N 1
ATOM 725 C CA . LEU A 1 88 ? -0.549 -1.140 5.447 1.00 95.69 88 LEU A CA 1
ATOM 726 C C . LEU A 1 88 ? -1.959 -0.568 5.619 1.00 95.69 88 LEU A C 1
ATOM 728 O O . LEU A 1 88 ? -2.204 0.164 6.573 1.00 95.69 88 LEU A O 1
ATOM 732 N N . ILE A 1 89 ? -2.882 -0.851 4.693 1.00 95.94 89 ILE A N 1
ATOM 733 C CA . ILE A 1 89 ? -4.258 -0.345 4.773 1.00 95.94 89 ILE A CA 1
ATOM 734 C C . ILE A 1 89 ? -5.241 -1.484 4.999 1.00 95.94 89 ILE A C 1
ATOM 736 O O . ILE A 1 89 ? -5.934 -1.480 6.009 1.00 95.94 89 ILE A O 1
ATOM 740 N N . LEU A 1 90 ? -5.333 -2.446 4.079 1.00 96.25 90 LEU A N 1
ATOM 741 C CA . LEU A 1 90 ? -6.416 -3.433 4.121 1.00 96.25 90 LEU A CA 1
ATOM 742 C C . LEU A 1 90 ? -6.221 -4.466 5.237 1.00 96.25 90 LEU A C 1
ATOM 744 O O . LEU A 1 90 ? -7.107 -4.634 6.073 1.00 96.25 90 LEU A O 1
ATOM 748 N N . GLU A 1 91 ? -5.071 -5.139 5.273 1.00 94.75 91 GLU A N 1
ATOM 749 C CA . GLU A 1 91 ? -4.777 -6.157 6.289 1.00 94.75 91 GLU A CA 1
ATOM 750 C C . GLU A 1 91 ? -4.641 -5.549 7.679 1.00 94.75 91 GLU A C 1
ATOM 752 O O . GLU A 1 91 ? -5.265 -6.032 8.623 1.00 94.75 91 GLU A O 1
ATOM 757 N N . GLN A 1 92 ? -3.908 -4.439 7.796 1.00 92.69 92 GLN A N 1
ATOM 758 C CA . GLN A 1 92 ? -3.767 -3.745 9.070 1.00 92.69 92 GLN A CA 1
ATOM 759 C C . GLN A 1 92 ? -5.132 -3.325 9.648 1.00 92.69 92 GLN A C 1
ATOM 761 O O . GLN A 1 92 ? -5.377 -3.499 10.843 1.00 92.69 92 GLN A O 1
ATOM 766 N N . ALA A 1 93 ? -6.048 -2.830 8.808 1.00 92.88 93 ALA A N 1
ATOM 767 C CA . ALA A 1 93 ? -7.403 -2.485 9.230 1.00 92.88 93 ALA A CA 1
ATOM 768 C C . ALA A 1 93 ? -8.237 -3.694 9.682 1.00 92.88 93 ALA A C 1
ATOM 770 O O . ALA A 1 93 ? -9.245 -3.501 10.359 1.00 92.88 93 ALA A O 1
ATOM 771 N N . MET A 1 94 ? -7.876 -4.923 9.304 1.00 91.50 94 MET A N 1
ATOM 772 C CA . MET A 1 94 ? -8.531 -6.141 9.788 1.00 91.50 94 MET A CA 1
ATOM 773 C C . MET A 1 94 ? -7.912 -6.657 11.085 1.00 91.50 94 MET A C 1
ATOM 775 O O . MET A 1 94 ? -8.653 -7.022 11.995 1.00 91.50 94 MET A O 1
ATOM 779 N N . GLU A 1 95 ? -6.584 -6.659 11.187 1.00 88.56 95 GLU A N 1
ATOM 780 C CA . GLU A 1 95 ? -5.859 -7.135 12.371 1.00 88.56 95 GLU A CA 1
ATOM 781 C C . GLU A 1 95 ? -6.100 -6.247 13.595 1.00 88.56 95 GLU A C 1
ATOM 783 O O . GLU A 1 95 ? -6.431 -6.749 14.670 1.00 88.56 95 GLU A O 1
ATOM 788 N N . GLY A 1 96 ? -6.057 -4.921 13.420 1.00 78.50 96 GLY A N 1
ATOM 789 C CA . GLY A 1 96 ? -6.246 -3.955 14.509 1.00 78.50 96 GLY A CA 1
ATOM 790 C C . GLY A 1 96 ? -7.642 -3.969 15.145 1.00 78.50 96 GLY A C 1
ATOM 791 O O . GLY A 1 96 ? -7.882 -3.282 16.131 1.00 78.50 96 GLY A O 1
ATOM 792 N N . ARG A 1 97 ? -8.589 -4.753 14.616 1.00 75.38 97 ARG A N 1
ATOM 793 C CA . ARG A 1 97 ? -9.958 -4.856 15.153 1.00 75.38 97 ARG A CA 1
ATOM 794 C C . ARG A 1 97 ? -10.072 -5.774 16.366 1.00 75.38 97 ARG A C 1
ATOM 796 O O . ARG A 1 97 ? -11.079 -5.695 17.069 1.00 75.38 97 ARG A O 1
ATOM 803 N N . GLY A 1 98 ? -9.085 -6.642 16.601 1.00 62.38 98 GLY A N 1
ATOM 804 C CA . GLY A 1 98 ? -9.001 -7.454 17.819 1.00 62.38 98 GLY A CA 1
ATOM 805 C C . GLY A 1 98 ? -8.505 -6.661 19.033 1.00 62.38 98 GLY A C 1
ATOM 806 O O . GLY A 1 98 ? -8.815 -7.009 20.172 1.00 62.38 98 GLY A O 1
ATOM 807 N N . GLU A 1 99 ? -7.788 -5.563 18.793 1.00 57.12 99 GLU A N 1
ATOM 808 C CA . GLU A 1 99 ? -7.172 -4.736 19.823 1.00 57.12 99 GLU A CA 1
ATOM 809 C C . GLU A 1 99 ? -8.120 -3.590 20.201 1.00 57.12 99 GLU A C 1
ATOM 811 O O . GLU A 1 99 ? -8.418 -2.687 19.419 1.00 57.12 99 GLU A O 1
ATOM 816 N N . LYS A 1 100 ? -8.657 -3.630 21.425 1.00 46.94 100 LYS A N 1
ATOM 817 C CA . LYS A 1 100 ? -9.470 -2.539 21.976 1.00 46.94 100 LYS A CA 1
ATOM 818 C C . LYS A 1 100 ? -8.574 -1.316 22.213 1.00 46.94 100 LYS A C 1
ATOM 820 O O . LYS A 1 100 ? -8.035 -1.159 23.301 1.00 46.94 100 LYS A O 1
ATOM 825 N N . GLY A 1 101 ? -8.437 -0.431 21.228 1.00 49.78 101 GLY A N 1
ATOM 826 C CA . GLY A 1 101 ? 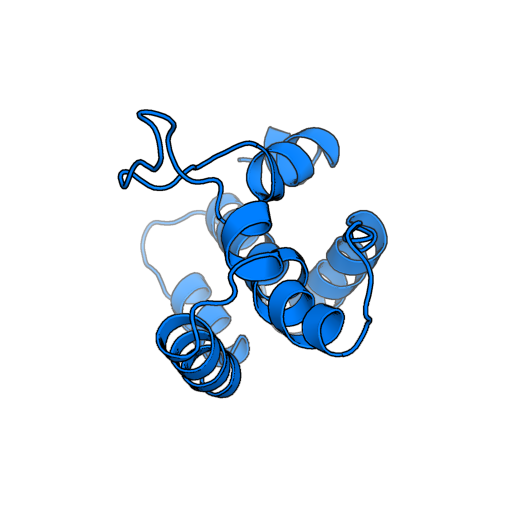-7.666 0.802 21.392 1.00 49.78 101 GLY A CA 1
ATOM 827 C C . GLY A 1 101 ? -8.014 1.865 20.358 1.00 49.78 101 GLY A C 1
ATOM 828 O O . GLY A 1 101 ? -8.016 1.611 19.163 1.00 49.78 101 GLY A O 1
ATOM 829 N N . GLN A 1 102 ? -8.291 3.085 20.821 1.00 52.59 102 GLN A N 1
ATOM 830 C CA . GLN A 1 102 ? -8.613 4.259 19.995 1.00 52.59 102 GLN A CA 1
ATOM 831 C C . GLN A 1 102 ? -7.398 4.821 19.219 1.00 52.59 102 GLN A C 1
ATOM 833 O O . GLN A 1 102 ? -7.491 5.901 18.642 1.00 52.59 102 GLN A O 1
ATOM 838 N N . ASN A 1 103 ? -6.266 4.108 19.194 1.00 58.41 103 ASN A N 1
ATOM 839 C CA . ASN A 1 103 ? -5.035 4.534 18.537 1.00 58.41 103 ASN A CA 1
ATOM 840 C C . ASN A 1 103 ? -4.493 3.398 17.658 1.00 58.41 103 ASN A C 1
ATOM 842 O O . ASN A 1 103 ? -4.074 2.361 18.165 1.00 58.41 103 ASN A O 1
ATOM 846 N N . ILE A 1 104 ? -4.535 3.582 16.338 1.00 68.75 104 ILE A N 1
ATOM 847 C CA . ILE A 1 104 ? -4.086 2.574 15.373 1.00 68.75 104 ILE A CA 1
ATOM 848 C C . ILE A 1 104 ? -2.588 2.771 15.160 1.00 68.75 104 ILE A C 1
ATOM 850 O O . ILE A 1 104 ? -2.172 3.681 14.437 1.00 68.75 104 ILE A O 1
ATOM 854 N N . ALA A 1 105 ? -1.770 1.920 15.780 1.00 78.44 105 ALA A N 1
ATOM 855 C CA . ALA A 1 105 ? -0.340 1.899 15.509 1.00 78.44 105 ALA A CA 1
ATOM 856 C C . ALA A 1 105 ? -0.113 1.584 14.022 1.00 78.44 105 ALA A C 1
ATOM 858 O O . ALA A 1 105 ? -0.508 0.530 13.528 1.00 78.44 105 ALA A O 1
ATOM 859 N N . LYS A 1 106 ? 0.484 2.517 13.275 1.00 83.56 106 LYS A N 1
ATOM 860 C CA . LYS A 1 106 ? 0.846 2.298 11.867 1.00 83.56 106 LYS A CA 1
ATOM 861 C C . LYS A 1 106 ? 1.952 1.249 11.798 1.00 83.56 106 LYS A C 1
ATOM 863 O O . LYS A 1 106 ? 2.940 1.368 12.522 1.00 83.56 106 LYS A O 1
ATOM 868 N N . ARG A 1 107 ? 1.810 0.248 10.924 1.00 87.44 107 ARG A N 1
ATOM 869 C CA . ARG A 1 107 ? 2.917 -0.665 10.619 1.00 87.44 107 ARG A CA 1
ATOM 870 C C . ARG A 1 107 ? 4.102 0.124 10.066 1.00 87.44 107 ARG A C 1
ATOM 872 O O . ARG A 1 107 ? 3.935 1.157 9.411 1.00 87.44 107 ARG A O 1
ATOM 879 N N . ASN A 1 108 ? 5.300 -0.389 10.325 1.00 90.62 108 ASN A N 1
ATOM 880 C CA . ASN A 1 108 ? 6.536 0.204 9.840 1.00 90.62 108 ASN A CA 1
ATOM 881 C C . ASN A 1 108 ? 6.616 0.077 8.306 1.00 90.62 108 ASN A C 1
ATOM 883 O O . ASN A 1 108 ? 6.677 -1.033 7.774 1.00 90.62 108 ASN A O 1
ATOM 887 N N . LEU A 1 109 ? 6.603 1.214 7.597 1.00 92.38 109 LEU A N 1
ATOM 888 C CA . LEU A 1 109 ? 6.597 1.222 6.133 1.00 92.38 109 LEU A CA 1
ATOM 889 C C . LEU A 1 109 ? 7.888 0.640 5.553 1.00 92.38 109 LEU A C 1
ATOM 891 O O . LEU A 1 109 ? 7.816 -0.117 4.587 1.00 92.38 109 LEU A O 1
ATOM 895 N N . ARG A 1 110 ? 9.048 0.960 6.137 1.00 93.75 110 ARG A N 1
ATOM 896 C CA . ARG A 1 110 ? 10.346 0.446 5.687 1.00 93.75 110 ARG A CA 1
ATOM 897 C C . ARG A 1 110 ? 10.387 -1.079 5.703 1.00 93.75 110 ARG A C 1
ATOM 899 O O . ARG A 1 110 ? 10.741 -1.676 4.693 1.00 93.75 110 ARG A O 1
ATOM 906 N N . THR A 1 111 ? 9.969 -1.698 6.805 1.00 93.94 111 THR A N 1
ATOM 907 C CA . THR A 1 111 ? 9.938 -3.162 6.939 1.00 93.94 111 THR A CA 1
ATOM 908 C C . THR A 1 111 ? 9.077 -3.807 5.854 1.00 93.94 111 THR A C 1
ATOM 910 O O . THR A 1 111 ? 9.479 -4.790 5.231 1.00 93.94 111 THR A O 1
ATOM 913 N N . GLU A 1 112 ? 7.901 -3.237 5.592 1.00 94.81 112 GLU A N 1
ATOM 914 C CA . GLU A 1 112 ? 7.008 -3.731 4.545 1.00 94.81 112 GLU A CA 1
ATOM 915 C C . GLU A 1 112 ? 7.589 -3.523 3.145 1.00 94.81 112 GLU A C 1
ATOM 917 O O . GLU A 1 112 ? 7.492 -4.408 2.295 1.00 94.81 112 GLU A O 1
ATOM 922 N N . LEU A 1 113 ? 8.237 -2.383 2.906 1.00 95.00 113 LEU A N 1
ATOM 923 C CA . LEU A 1 113 ? 8.886 -2.082 1.638 1.00 95.00 113 LEU A CA 1
ATOM 924 C C . LEU A 1 113 ? 10.017 -3.071 1.333 1.00 95.00 113 LEU A C 1
ATOM 926 O O . LEU A 1 113 ? 10.058 -3.599 0.224 1.00 95.00 113 LEU A O 1
ATOM 930 N N . ASP A 1 114 ? 10.874 -3.370 2.310 1.00 94.94 114 ASP A N 1
ATOM 931 C CA . ASP A 1 114 ? 11.985 -4.313 2.147 1.00 94.94 114 ASP A CA 1
ATOM 932 C C . ASP A 1 114 ? 11.477 -5.727 1.816 1.00 94.94 114 ASP A C 1
ATOM 934 O O . ASP A 1 114 ? 12.012 -6.391 0.921 1.00 94.94 114 ASP A O 1
ATOM 938 N N . ARG A 1 115 ? 10.386 -6.160 2.467 1.00 94.50 115 ARG A N 1
ATOM 939 C CA . ARG A 1 115 ? 9.701 -7.429 2.172 1.00 94.50 115 ARG A CA 1
ATOM 940 C C . ARG A 1 115 ? 9.155 -7.464 0.744 1.00 94.50 115 ARG A C 1
ATOM 942 O O . ARG A 1 115 ? 9.400 -8.427 0.019 1.00 94.50 115 ARG A O 1
ATOM 949 N N . ILE A 1 116 ? 8.438 -6.415 0.335 1.00 94.62 116 ILE A N 1
ATOM 950 C CA . ILE A 1 116 ? 7.855 -6.294 -1.011 1.00 94.62 116 ILE A CA 1
ATOM 951 C C . ILE A 1 116 ? 8.949 -6.305 -2.076 1.00 94.62 116 ILE A C 1
ATOM 953 O O . ILE A 1 116 ? 8.796 -6.947 -3.111 1.00 94.62 116 ILE A O 1
ATOM 957 N N . ASP A 1 117 ? 10.051 -5.596 -1.840 1.00 93.00 117 ASP A N 1
ATOM 958 C CA . ASP A 1 117 ? 11.169 -5.547 -2.776 1.00 93.00 117 ASP A CA 1
ATOM 959 C C . ASP A 1 117 ? 11.907 -6.887 -2.871 1.00 93.00 117 ASP A C 1
ATOM 961 O O . ASP A 1 117 ? 12.380 -7.240 -3.953 1.00 93.00 117 ASP A O 1
ATOM 965 N N . GLY A 1 118 ? 11.984 -7.643 -1.772 1.00 92.75 118 GLY A N 1
ATOM 966 C CA . GLY A 1 118 ? 12.460 -9.027 -1.767 1.00 92.75 118 GLY A CA 1
ATOM 967 C C . GLY A 1 118 ? 11.596 -9.929 -2.645 1.00 92.75 118 GLY A C 1
ATOM 968 O O . GLY A 1 118 ? 12.102 -10.502 -3.608 1.00 92.75 118 GLY A O 1
ATOM 969 N N . GLU A 1 119 ? 10.288 -9.969 -2.377 1.00 90.88 119 GLU A N 1
ATOM 970 C CA . GLU A 1 119 ? 9.330 -10.753 -3.169 1.00 90.88 119 GLU A CA 1
ATOM 971 C C . GLU A 1 119 ? 9.352 -10.347 -4.648 1.00 90.88 119 GLU A C 1
ATOM 973 O O . GLU A 1 119 ? 9.304 -11.202 -5.536 1.00 90.88 119 GLU A O 1
ATOM 978 N N . ARG A 1 120 ? 9.458 -9.040 -4.925 1.00 93.69 120 ARG A N 1
ATOM 979 C CA . ARG A 1 120 ? 9.522 -8.531 -6.293 1.00 93.69 120 ARG A CA 1
ATOM 980 C C . ARG A 1 120 ? 10.714 -9.101 -7.045 1.00 93.69 120 ARG A C 1
ATOM 982 O O . ARG A 1 120 ? 10.529 -9.624 -8.133 1.00 93.69 120 ARG A O 1
ATOM 989 N N . ARG A 1 121 ? 11.915 -9.004 -6.468 1.00 92.06 121 ARG A N 1
ATOM 990 C CA . ARG A 1 121 ? 13.157 -9.472 -7.105 1.00 92.06 121 ARG A CA 1
ATOM 991 C C . ARG A 1 121 ? 13.191 -10.982 -7.314 1.00 92.06 121 ARG A C 1
ATOM 993 O O . ARG A 1 121 ? 13.847 -11.437 -8.242 1.00 92.06 121 ARG A O 1
ATOM 1000 N N . GLU A 1 122 ? 12.529 -11.739 -6.446 1.00 92.88 122 GLU A N 1
ATOM 1001 C CA . GLU A 1 122 ? 12.464 -13.196 -6.549 1.00 92.88 122 GLU A CA 1
ATOM 1002 C C . GLU A 1 122 ? 11.510 -13.651 -7.661 1.00 92.88 122 GLU A C 1
ATOM 1004 O O . GLU A 1 122 ? 11.830 -14.568 -8.415 1.00 92.88 122 GLU A O 1
ATOM 1009 N N . LYS A 1 123 ? 10.340 -13.009 -7.775 1.00 90.19 123 LYS A N 1
ATOM 1010 C CA . LYS A 1 123 ? 9.245 -13.493 -8.632 1.00 90.19 123 LYS A CA 1
ATOM 1011 C C . LYS A 1 123 ? 9.090 -12.746 -9.955 1.00 90.19 123 LYS A C 1
ATOM 1013 O O . LYS A 1 123 ? 8.533 -13.311 -10.890 1.00 90.19 123 LYS A O 1
ATOM 1018 N N . TRP A 1 124 ? 9.548 -11.499 -10.042 1.00 89.19 124 TRP A N 1
ATOM 1019 C CA . TRP A 1 124 ? 9.251 -10.602 -11.160 1.00 89.19 124 TRP A CA 1
ATOM 1020 C C . TRP A 1 124 ? 10.523 -9.979 -11.739 1.00 89.19 124 TRP A C 1
ATOM 1022 O O . TRP A 1 124 ? 11.456 -9.627 -11.020 1.00 89.19 124 TRP A O 1
ATOM 1032 N N . LYS A 1 125 ? 10.556 -9.813 -13.067 1.00 81.00 125 LYS A N 1
ATOM 1033 C CA . LYS A 1 125 ? 11.734 -9.298 -13.792 1.00 81.00 125 LYS A CA 1
ATOM 1034 C C . LYS A 1 125 ? 11.770 -7.770 -13.939 1.00 81.00 125 LYS A C 1
ATOM 1036 O O . LYS A 1 125 ? 12.705 -7.259 -14.553 1.00 81.00 125 LYS A O 1
ATOM 1041 N N . PHE A 1 126 ? 10.783 -7.070 -13.375 1.00 87.19 126 PHE A N 1
ATOM 1042 C CA . PHE A 1 126 ? 10.644 -5.612 -13.409 1.00 87.19 126 PHE A CA 1
ATOM 1043 C C . PHE A 1 126 ? 11.044 -4.957 -12.092 1.00 87.19 126 PHE A C 1
ATOM 1045 O O . PHE A 1 126 ? 10.680 -5.484 -11.018 1.00 87.19 126 PHE A O 1
#

Secondary structure (DSSP, 8-state):
-HHHHT-HHHHHHHHHTSPEEEEEETTEEEEHHHHHHH---HHHHHHHHHHHTT--HHHHHHHHHH-TT--HHHHHHHHHHHHHHIIIIIIHHHHTTSS--SS-PPP-HHHHHHHHHHHHHHH---

Nearest PDB structures (foldseek):
  3akk-assembly2_C  TM=9.416E-01  e=1.141E-06  Helicobacter pylori J99
  3akk-assembly1_A  TM=9.211E-01  e=8.116E-07  Helicobacter pylori J99
  3akj-assembly1_A  TM=9.845E-01  e=3.546E-06  Helicobacter pylori J99
  3akl-assembly1_B  TM=9.422E-01  e=2.253E-06  Helicobacter pylori J99
  3akl-assembly2_D  TM=9.431E-01  e=4.708E-06  Helicobacter pylori J99

Sequence (126 aa):
MKQVLSSEKELENRMYVFPNAAIKEGNKKINYFEFLSLTKNRVCIAALKRIIDRIDMGKIGSIIEHTPYISELQKRFYFTVLSLRKYLILEQAMEGRGEKGQNIAKRNLRTELDRIDGERREKWKF